Protein AF-A0A958WN51-F1 (afdb_monomer_lite)

Sequence (87 aa):
RVKNWGRLKITQVLQQKDISAYCIKQGLKEIDEEEYLDTISKLARKKAAELQLRFSNTYQLKDKVSRFLISRGFEPELVWEILKTLS

Radius of gyration: 14.35 Å; chains: 1; bounding box: 28×20×40 Å

Structure (mmCIF, N/CA/C/O backbone):
data_AF-A0A958WN51-F1
#
_entry.id   AF-A0A958WN51-F1
#
loop_
_atom_site.group_PDB
_atom_site.id
_atom_site.type_symbol
_atom_site.label_atom_id
_atom_site.label_alt_id
_atom_site.label_comp_id
_atom_site.label_asym_id
_atom_site.label_entity_id
_atom_site.label_seq_id
_atom_site.pdbx_PDB_ins_code
_atom_site.Cartn_x
_atom_site.Cartn_y
_atom_site.Cartn_z
_atom_site.occupancy
_atom_site.B_iso_or_equiv
_atom_site.auth_seq_id
_atom_site.auth_comp_id
_atom_site.auth_asym_id
_atom_site.auth_atom_id
_atom_site.pdbx_PDB_model_num
ATOM 1 N N . ARG A 1 1 ? 9.215 -2.514 11.188 1.00 51.69 1 ARG A N 1
ATOM 2 C CA . ARG A 1 1 ? 7.761 -2.656 10.908 1.00 51.69 1 ARG A CA 1
ATOM 3 C C . ARG A 1 1 ? 7.546 -3.924 10.070 1.00 51.69 1 ARG A C 1
ATOM 5 O O . ARG A 1 1 ? 8.144 -4.039 9.016 1.00 51.69 1 ARG A O 1
ATOM 12 N N . VAL A 1 2 ? 6.812 -4.931 10.567 1.00 55.75 2 VAL A N 1
ATOM 13 C CA . VAL A 1 2 ? 6.971 -6.345 10.123 1.00 55.75 2 VAL A CA 1
ATOM 14 C C . VAL A 1 2 ? 6.201 -6.721 8.837 1.00 55.75 2 VAL A C 1
ATOM 16 O O . VAL A 1 2 ? 6.518 -7.742 8.235 1.00 55.75 2 VAL A O 1
ATOM 19 N N . LYS A 1 3 ? 5.211 -5.937 8.367 1.00 69.12 3 LYS A N 1
ATOM 20 C CA . LYS A 1 3 ? 4.344 -6.362 7.235 1.00 69.12 3 LYS A CA 1
ATOM 21 C C . LYS A 1 3 ? 4.142 -5.368 6.077 1.00 69.12 3 LYS A C 1
ATOM 23 O O . LYS A 1 3 ? 3.535 -5.762 5.086 1.00 69.12 3 LYS A O 1
ATOM 28 N N . ASN A 1 4 ? 4.672 -4.140 6.153 1.00 81.88 4 ASN A N 1
ATOM 29 C CA . ASN A 1 4 ? 4.556 -3.091 5.116 1.00 81.88 4 ASN A CA 1
ATOM 30 C C . ASN A 1 4 ? 3.163 -3.023 4.457 1.00 81.88 4 ASN A C 1
ATOM 32 O O . ASN A 1 4 ? 3.022 -3.128 3.236 1.00 81.88 4 ASN A O 1
ATOM 36 N N . TRP A 1 5 ? 2.130 -2.937 5.292 1.00 88.81 5 TRP A N 1
ATOM 37 C CA . TRP A 1 5 ? 0.744 -2.803 4.862 1.00 88.81 5 TRP A CA 1
ATOM 38 C C . TRP A 1 5 ? 0.395 -1.335 4.669 1.00 88.81 5 TRP A C 1
ATOM 40 O O . TRP A 1 5 ? 0.837 -0.495 5.451 1.00 88.81 5 TRP A O 1
ATOM 50 N N . GLY A 1 6 ? -0.421 -1.044 3.659 1.00 89.75 6 GLY A N 1
ATOM 51 C CA . GLY A 1 6 ? -0.989 0.289 3.523 1.00 89.75 6 GLY A CA 1
ATOM 52 C C . GLY A 1 6 ? -2.137 0.525 4.505 1.00 89.75 6 GLY A C 1
ATOM 53 O O . GLY A 1 6 ? -2.673 -0.419 5.105 1.00 89.75 6 GLY A O 1
ATOM 54 N N . ARG A 1 7 ? -2.530 1.791 4.669 1.00 91.81 7 ARG A N 1
ATOM 55 C CA . ARG A 1 7 ? -3.547 2.214 5.645 1.00 91.81 7 ARG A CA 1
ATOM 56 C C . ARG A 1 7 ? -4.886 1.508 5.431 1.00 91.81 7 ARG A C 1
ATOM 58 O O . ARG A 1 7 ? -5.546 1.178 6.416 1.00 91.81 7 ARG A O 1
ATOM 65 N N . LEU A 1 8 ? -5.260 1.183 4.188 1.00 92.50 8 LEU A N 1
ATOM 66 C CA . LEU A 1 8 ? -6.499 0.447 3.901 1.00 92.50 8 LEU A CA 1
ATOM 67 C C . LEU A 1 8 ? -6.448 -0.973 4.466 1.00 92.50 8 LEU A C 1
ATOM 69 O O . LEU A 1 8 ? -7.401 -1.414 5.106 1.00 92.50 8 LEU A O 1
ATOM 73 N N . LYS A 1 9 ? -5.326 -1.686 4.293 1.00 91.81 9 LYS A N 1
ATOM 74 C CA . LYS A 1 9 ? -5.181 -3.046 4.835 1.00 91.81 9 LYS A CA 1
ATOM 75 C C . LYS A 1 9 ? -5.122 -3.029 6.356 1.00 91.81 9 LYS A C 1
ATOM 77 O O . LYS A 1 9 ? -5.737 -3.882 6.988 1.00 91.81 9 LYS A O 1
ATOM 82 N N . ILE A 1 10 ? -4.413 -2.058 6.933 1.00 91.06 10 ILE A N 1
ATOM 83 C CA . ILE A 1 10 ? -4.361 -1.859 8.386 1.00 91.06 10 ILE A CA 1
ATOM 84 C C . ILE A 1 10 ? -5.779 -1.642 8.924 1.00 91.06 10 ILE A C 1
ATOM 86 O O . ILE A 1 10 ? -6.206 -2.365 9.818 1.00 91.06 10 ILE A O 1
ATOM 90 N N . THR A 1 11 ? -6.536 -0.727 8.318 1.00 92.44 11 THR A N 1
ATOM 91 C CA . THR A 1 11 ? -7.926 -0.433 8.692 1.00 92.44 11 THR A CA 1
ATOM 92 C C . THR A 1 11 ? -8.801 -1.677 8.621 1.00 92.44 11 THR A C 1
ATOM 94 O O . THR A 1 11 ? -9.446 -2.014 9.607 1.00 92.44 11 THR A O 1
ATOM 97 N N . GLN A 1 12 ? -8.770 -2.408 7.504 1.00 92.25 12 GLN A N 1
ATOM 98 C CA . GLN A 1 12 ? -9.560 -3.629 7.328 1.00 92.25 12 GLN A CA 1
ATOM 99 C C . GLN A 1 12 ? -9.236 -4.692 8.383 1.00 92.25 12 GLN A C 1
ATOM 101 O O . GLN A 1 12 ? -10.141 -5.294 8.950 1.00 92.25 12 GLN A O 1
ATOM 106 N N . VAL A 1 13 ? -7.951 -4.925 8.668 1.00 92.56 13 VAL A N 1
ATOM 107 C CA . VAL A 1 13 ? -7.535 -5.932 9.657 1.00 92.56 13 VAL A CA 1
ATOM 108 C C . VAL A 1 13 ? -7.932 -5.521 11.073 1.00 92.56 13 VAL A C 1
ATOM 110 O O . VAL A 1 13 ? -8.312 -6.377 11.865 1.00 92.56 13 VAL A O 1
ATOM 113 N N . LEU A 1 14 ? -7.848 -4.232 11.409 1.00 92.25 14 LEU A N 1
ATOM 114 C CA . LEU A 1 14 ? -8.267 -3.741 12.721 1.00 92.25 14 LEU A CA 1
ATOM 115 C C . LEU A 1 14 ? -9.797 -3.767 12.868 1.00 92.25 14 LEU A C 1
ATOM 117 O O . LEU A 1 14 ? -10.289 -4.152 13.923 1.00 92.25 14 LEU A O 1
ATOM 121 N N . GLN A 1 15 ? -10.545 -3.457 11.806 1.00 92.94 15 GLN A N 1
ATOM 122 C CA . GLN A 1 15 ? -12.007 -3.595 11.777 1.00 92.94 15 GLN A CA 1
ATOM 123 C C . GLN A 1 15 ? -12.446 -5.050 11.961 1.00 92.94 15 GLN A C 1
ATOM 125 O O . GLN A 1 15 ? -13.359 -5.315 12.729 1.00 92.94 15 GLN A O 1
ATOM 130 N N . GLN A 1 16 ? -11.760 -6.005 11.322 1.00 93.69 16 GLN A N 1
ATOM 131 C CA . GLN A 1 16 ? -12.004 -7.443 11.518 1.00 93.69 16 GLN A CA 1
ATOM 132 C C . GLN A 1 16 ? -11.709 -7.930 12.944 1.00 93.69 16 GLN A C 1
ATOM 134 O O . GLN A 1 16 ? -12.082 -9.043 13.295 1.00 93.69 16 GLN A O 1
ATOM 139 N N . LYS A 1 17 ? -11.009 -7.127 13.749 1.00 93.81 17 LYS A N 1
ATOM 140 C CA . LYS A 1 17 ? -10.733 -7.389 15.166 1.00 93.81 17 LYS A CA 1
ATOM 141 C C . LYS A 1 17 ? -11.687 -6.633 16.098 1.00 93.81 17 LYS A C 1
ATOM 143 O O . LYS A 1 17 ? -11.348 -6.451 17.263 1.00 93.81 17 LYS A O 1
ATOM 148 N N . ASP A 1 18 ? -12.811 -6.140 15.576 1.00 93.19 18 ASP A N 1
ATOM 149 C CA . ASP A 1 18 ? -13.815 -5.356 16.309 1.00 93.19 18 ASP A CA 1
ATOM 150 C C . ASP A 1 18 ? -13.254 -4.089 16.981 1.00 93.19 18 ASP A C 1
ATOM 152 O O . ASP A 1 18 ? -13.791 -3.571 17.961 1.00 93.19 18 ASP A O 1
ATOM 156 N N . ILE A 1 19 ? -12.161 -3.538 16.440 1.00 93.50 19 ILE A N 1
ATOM 157 C CA . ILE A 1 19 ? -11.603 -2.276 16.925 1.00 93.50 19 ILE A CA 1
ATOM 158 C C . ILE A 1 19 ? -12.441 -1.132 16.359 1.00 93.50 19 ILE A C 1
ATOM 160 O O . ILE A 1 19 ? -12.660 -1.034 15.149 1.00 93.50 19 ILE A O 1
ATOM 164 N N . SER A 1 20 ? -12.882 -0.231 17.239 1.00 93.06 20 SER A N 1
ATOM 165 C CA . SER A 1 20 ? -13.699 0.913 16.837 1.00 93.06 20 SER A CA 1
ATOM 166 C C . SER A 1 20 ? -12.991 1.777 15.785 1.00 93.06 20 SER A C 1
ATOM 168 O O . SER A 1 20 ? -11.779 2.015 15.848 1.00 93.06 20 SER A O 1
ATOM 170 N N . ALA A 1 21 ? -13.764 2.322 14.842 1.00 90.50 21 ALA A N 1
ATOM 171 C CA . ALA A 1 21 ? -13.245 3.229 13.816 1.00 90.50 21 ALA A CA 1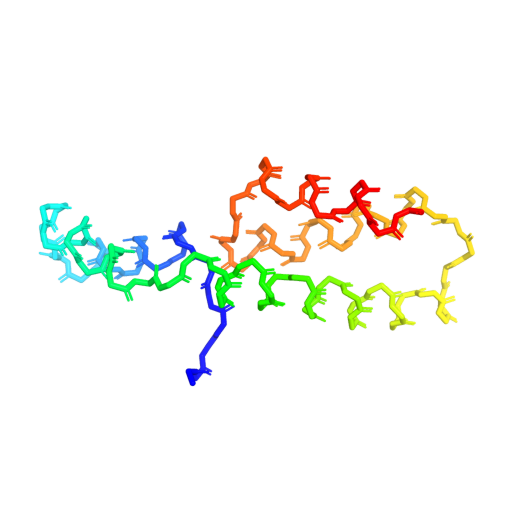
ATOM 172 C C . ALA A 1 21 ? -12.507 4.440 14.420 1.00 90.50 21 ALA A C 1
ATOM 174 O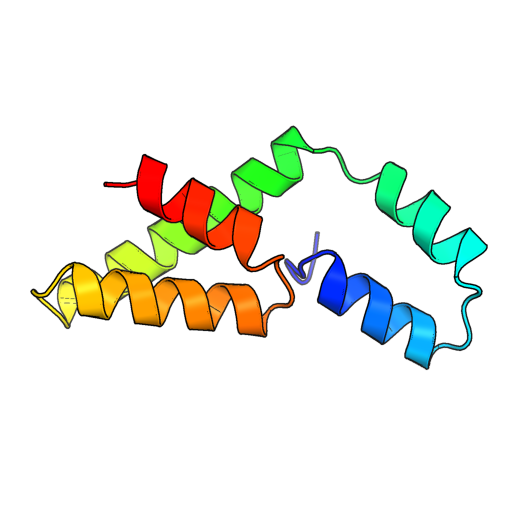 O . ALA A 1 21 ? -11.543 4.937 13.836 1.00 90.50 21 ALA A O 1
ATOM 175 N N . TYR A 1 22 ? -12.921 4.882 15.613 1.00 92.62 22 TYR A N 1
ATO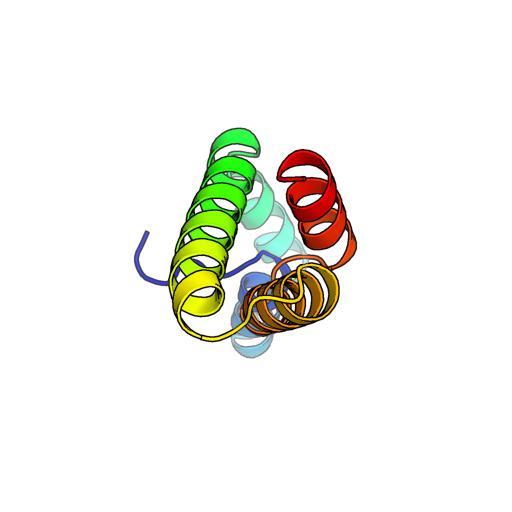M 176 C CA . TYR A 1 22 ? -12.251 5.942 16.360 1.00 92.62 22 TYR A CA 1
ATOM 177 C C . TYR A 1 22 ? -10.817 5.554 16.745 1.00 92.62 22 TYR A C 1
ATOM 179 O O . TYR A 1 22 ? -9.883 6.285 16.418 1.00 92.62 22 TYR A O 1
ATOM 187 N N . CYS A 1 23 ? -10.624 4.391 17.376 1.00 91.81 23 CYS A N 1
ATOM 188 C CA . CYS A 1 23 ? -9.300 3.904 17.771 1.00 91.81 23 CYS A CA 1
ATOM 189 C C . CYS A 1 23 ? -8.384 3.701 16.558 1.00 91.81 23 CYS A C 1
ATOM 191 O O . CYS A 1 23 ? -7.219 4.091 16.595 1.00 91.81 23 CYS A O 1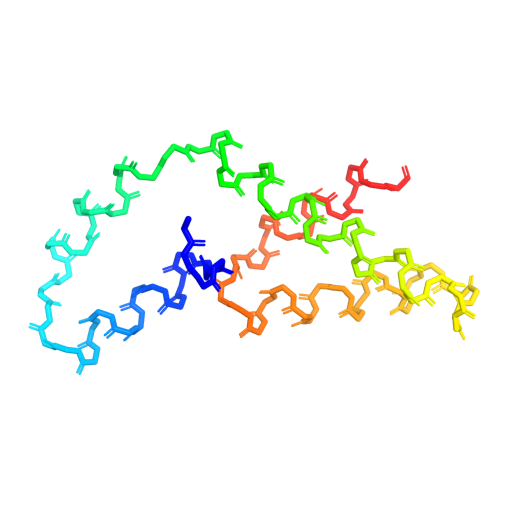
ATOM 193 N N . ILE A 1 24 ? -8.923 3.163 15.458 1.00 92.25 24 ILE A N 1
ATOM 194 C CA . ILE A 1 24 ? -8.176 2.988 14.205 1.00 92.25 24 ILE A CA 1
ATOM 195 C C . ILE A 1 24 ? -7.696 4.338 13.680 1.00 92.25 24 ILE A C 1
ATOM 197 O O . ILE A 1 24 ? -6.518 4.496 13.372 1.00 92.25 24 ILE A O 1
ATOM 201 N N . LYS A 1 25 ? -8.587 5.334 13.616 1.00 91.12 25 LYS A N 1
ATOM 202 C CA . LYS A 1 25 ? -8.238 6.673 13.134 1.00 91.12 25 LYS A CA 1
ATOM 203 C C . LYS A 1 25 ? -7.144 7.318 13.981 1.00 91.12 25 LYS A C 1
ATOM 205 O O . LYS A 1 25 ? -6.294 7.995 13.416 1.00 91.12 25 LYS A O 1
ATOM 210 N N . GLN A 1 26 ? -7.154 7.130 15.302 1.00 92.56 26 GLN A N 1
ATOM 211 C CA . GLN A 1 26 ? -6.084 7.657 16.155 1.00 92.56 26 GLN A CA 1
ATOM 212 C C . GLN A 1 26 ? -4.756 6.934 15.906 1.00 92.56 26 GLN A C 1
ATOM 214 O O . GLN A 1 26 ? -3.761 7.603 15.662 1.00 92.56 26 GLN A O 1
ATOM 219 N N . GLY A 1 27 ? -4.748 5.598 15.843 1.00 89.25 27 GLY A N 1
ATOM 220 C CA . GLY A 1 27 ? -3.522 4.841 15.562 1.00 89.25 27 GLY A CA 1
ATOM 221 C C . GLY A 1 27 ? -2.928 5.125 14.177 1.00 89.25 27 GLY A C 1
ATOM 222 O O . GLY A 1 27 ? -1.714 5.144 14.011 1.00 89.25 27 GLY A O 1
ATOM 223 N N . LEU A 1 28 ? -3.763 5.411 13.172 1.00 89.00 28 LEU A N 1
ATOM 224 C CA . LEU A 1 28 ? -3.285 5.790 11.838 1.00 89.00 28 LEU A CA 1
ATOM 225 C C . LEU A 1 28 ? -2.588 7.158 11.804 1.00 89.00 28 LEU A C 1
ATOM 227 O O . LEU A 1 28 ? -1.776 7.372 10.910 1.00 89.00 28 LEU A O 1
ATOM 231 N N . LYS A 1 29 ? -2.876 8.071 12.743 1.00 89.81 29 LYS A N 1
ATOM 232 C CA . LYS A 1 29 ? -2.196 9.379 12.824 1.00 89.81 29 LYS A CA 1
ATOM 233 C C . LYS A 1 29 ? -0.775 9.283 13.365 1.00 89.81 29 LYS A C 1
ATOM 235 O O . LYS A 1 29 ? 0.019 10.178 13.121 1.00 89.81 29 LYS A O 1
ATOM 240 N N . GLU A 1 30 ? -0.463 8.221 14.100 1.00 89.25 30 GLU A N 1
ATOM 241 C CA . GLU A 1 30 ? 0.896 7.959 14.586 1.00 89.25 30 GLU A CA 1
ATOM 242 C C . GLU A 1 30 ? 1.828 7.487 13.459 1.00 89.25 30 GLU A C 1
ATOM 244 O O . GLU A 1 30 ? 3.041 7.388 13.641 1.00 89.25 30 GLU A O 1
ATOM 249 N N . ILE A 1 31 ? 1.270 7.171 12.284 1.00 87.44 31 ILE A N 1
ATOM 250 C CA . ILE A 1 31 ? 2.052 6.843 11.099 1.00 87.44 31 ILE A CA 1
ATOM 251 C C . ILE A 1 31 ? 2.606 8.141 10.523 1.00 87.44 31 ILE A C 1
ATOM 253 O O . ILE A 1 31 ? 1.869 8.922 9.923 1.00 87.44 31 ILE A O 1
ATOM 257 N N . ASP A 1 32 ? 3.917 8.307 10.660 1.00 90.06 32 ASP A N 1
ATOM 258 C CA . ASP A 1 32 ? 4.663 9.353 9.976 1.00 90.06 32 ASP A CA 1
ATOM 259 C C . ASP A 1 32 ? 4.427 9.287 8.459 1.00 90.06 32 ASP A C 1
ATOM 261 O O . ASP A 1 32 ? 4.573 8.232 7.825 1.00 90.06 32 ASP A O 1
ATOM 265 N N . GLU A 1 33 ? 3.993 10.409 7.890 1.00 88.56 33 GLU A N 1
ATOM 266 C CA . GLU A 1 33 ? 3.601 10.483 6.489 1.00 88.56 33 GLU A CA 1
ATOM 267 C C . GLU A 1 33 ? 4.806 10.362 5.554 1.00 88.56 33 GLU A C 1
ATOM 269 O O . GLU A 1 33 ? 4.721 9.655 4.549 1.00 88.56 33 GLU A O 1
ATOM 274 N N . GLU A 1 34 ? 5.948 10.951 5.908 1.00 89.50 34 GLU A N 1
ATOM 275 C CA . GLU A 1 34 ? 7.168 10.870 5.105 1.00 89.50 34 GLU A CA 1
ATOM 276 C C . GLU A 1 34 ? 7.697 9.432 5.060 1.00 89.50 34 GLU A C 1
ATO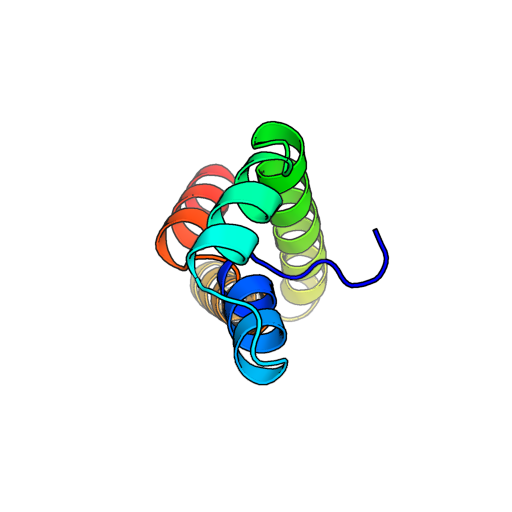M 278 O O . GLU A 1 34 ? 7.974 8.900 3.982 1.00 89.50 34 GLU A O 1
ATOM 283 N N . GLU A 1 35 ? 7.752 8.751 6.208 1.00 88.62 35 GLU A N 1
ATOM 284 C CA . GLU A 1 35 ? 8.159 7.346 6.305 1.00 88.62 35 GLU A CA 1
ATOM 285 C C . GLU A 1 35 ? 7.192 6.424 5.540 1.00 88.62 35 GLU A C 1
ATOM 287 O O . GLU A 1 35 ? 7.597 5.419 4.938 1.00 88.62 35 GLU A O 1
ATOM 292 N N . TYR A 1 36 ? 5.898 6.757 5.542 1.00 90.75 36 TYR A N 1
ATOM 293 C CA . TYR A 1 36 ? 4.885 6.023 4.791 1.00 90.75 36 TYR A CA 1
ATOM 294 C C . TYR A 1 36 ? 5.096 6.154 3.278 1.00 90.75 36 TYR A C 1
ATOM 296 O O . TYR A 1 36 ? 5.148 5.139 2.573 1.00 90.75 36 TYR A O 1
ATOM 304 N N . LEU A 1 37 ? 5.282 7.380 2.783 1.00 90.81 37 LEU A N 1
ATOM 305 C CA . LEU A 1 37 ? 5.562 7.657 1.373 1.00 90.81 37 LEU A CA 1
ATOM 306 C C . LEU A 1 37 ? 6.880 7.024 0.919 1.00 90.81 37 LEU A C 1
ATOM 308 O O . LEU A 1 37 ? 6.932 6.388 -0.139 1.00 90.81 37 LEU A O 1
ATOM 312 N N . ASP A 1 38 ? 7.927 7.126 1.735 1.00 91.25 38 ASP A N 1
ATOM 313 C CA . ASP A 1 38 ? 9.223 6.500 1.478 1.00 91.25 38 ASP A CA 1
ATOM 314 C C . ASP A 1 38 ? 9.102 4.971 1.393 1.00 91.25 38 ASP A C 1
ATOM 316 O O . ASP A 1 38 ? 9.629 4.347 0.467 1.00 91.25 38 ASP A O 1
ATOM 320 N N . THR A 1 39 ? 8.319 4.353 2.281 1.00 91.25 39 THR A N 1
ATOM 321 C CA . THR A 1 39 ? 8.048 2.909 2.234 1.00 91.25 39 THR A CA 1
ATOM 322 C C . THR A 1 39 ? 7.378 2.507 0.919 1.00 91.25 39 THR A C 1
ATOM 324 O O . THR A 1 39 ? 7.788 1.522 0.292 1.00 91.25 39 THR A O 1
ATOM 327 N N . ILE A 1 40 ? 6.373 3.261 0.464 1.00 92.25 40 ILE A N 1
ATOM 328 C CA . ILE A 1 40 ? 5.690 2.983 -0.807 1.00 92.25 40 ILE A CA 1
ATOM 329 C C . ILE A 1 40 ? 6.654 3.152 -1.979 1.00 92.25 40 ILE A C 1
ATOM 331 O O . ILE A 1 40 ? 6.732 2.266 -2.831 1.00 92.25 40 ILE A O 1
ATOM 335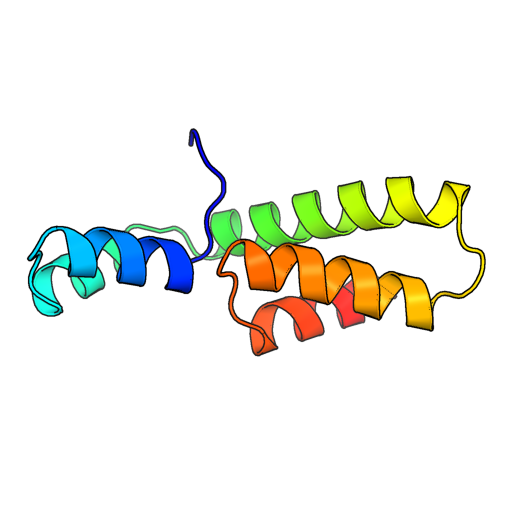 N N . SER A 1 41 ? 7.429 4.237 -1.998 1.00 92.19 41 SER A N 1
ATOM 336 C CA . SER A 1 41 ? 8.432 4.520 -3.030 1.00 92.19 41 SER A CA 1
ATOM 337 C C . SER A 1 41 ? 9.485 3.412 -3.117 1.00 92.19 41 SER A C 1
ATOM 339 O O . SER A 1 41 ? 9.754 2.887 -4.201 1.00 92.19 41 SER A O 1
ATOM 341 N N . LYS A 1 42 ? 10.022 2.959 -1.978 1.00 92.44 42 LYS A N 1
ATOM 342 C CA . LYS A 1 42 ? 10.975 1.841 -1.904 1.00 92.44 42 LYS A CA 1
ATOM 343 C C . LYS A 1 42 ? 10.386 0.547 -2.462 1.00 92.44 42 LYS A C 1
ATOM 345 O O . LYS A 1 42 ? 11.042 -0.144 -3.245 1.00 92.44 42 LYS A O 1
ATOM 350 N N . LEU A 1 43 ? 9.146 0.215 -2.100 1.00 93.06 43 LEU A N 1
ATOM 351 C CA . LEU A 1 43 ? 8.463 -0.974 -2.616 1.00 93.06 43 LEU A CA 1
ATOM 352 C C . LEU A 1 43 ? 8.165 -0.868 -4.114 1.00 93.06 43 LEU A C 1
ATOM 354 O O . LEU A 1 43 ? 8.360 -1.848 -4.838 1.00 93.06 43 LEU A O 1
ATOM 358 N N . ALA A 1 44 ? 7.729 0.306 -4.574 1.00 92.50 44 ALA A N 1
ATOM 359 C CA . ALA A 1 44 ? 7.462 0.594 -5.975 1.00 92.50 44 ALA A CA 1
ATOM 360 C C . ALA A 1 44 ? 8.732 0.421 -6.815 1.00 92.50 44 ALA A C 1
ATOM 362 O O . ALA A 1 44 ? 8.722 -0.347 -7.773 1.00 92.50 44 ALA A O 1
ATOM 363 N N . ARG A 1 45 ? 9.845 1.047 -6.407 1.00 92.00 45 ARG A N 1
ATOM 364 C CA . ARG A 1 45 ? 11.155 0.941 -7.074 1.00 92.00 45 ARG A CA 1
ATOM 365 C C . ARG A 1 45 ? 11.659 -0.493 -7.114 1.00 92.00 45 ARG A C 1
ATOM 367 O O . ARG A 1 45 ? 12.063 -0.967 -8.171 1.00 92.00 45 ARG A O 1
ATOM 374 N N . LYS A 1 46 ? 11.587 -1.207 -5.988 1.00 92.44 46 LYS A N 1
ATOM 375 C CA . LYS A 1 46 ? 12.008 -2.611 -5.918 1.00 92.44 46 LYS A CA 1
ATOM 376 C C . LYS A 1 46 ? 11.206 -3.482 -6.885 1.00 92.44 46 LYS A C 1
ATOM 378 O O . LYS A 1 46 ? 11.792 -4.282 -7.610 1.00 92.44 46 LYS A O 1
ATOM 383 N N . LYS A 1 47 ? 9.877 -3.316 -6.921 1.00 91.69 47 LYS A N 1
ATOM 384 C CA . LYS A 1 47 ? 9.022 -4.098 -7.820 1.00 91.69 47 LYS A CA 1
ATOM 385 C C . LYS A 1 47 ? 9.206 -3.696 -9.282 1.00 91.69 47 LYS A C 1
ATOM 387 O O . LYS A 1 47 ? 9.205 -4.566 -10.145 1.00 91.69 47 LYS A O 1
ATOM 392 N N . ALA A 1 48 ? 9.394 -2.408 -9.552 1.00 91.00 48 ALA A N 1
ATOM 393 C CA . ALA A 1 48 ? 9.697 -1.903 -10.881 1.00 91.00 48 ALA A CA 1
ATOM 394 C C . ALA A 1 48 ? 11.000 -2.508 -11.415 1.00 91.00 48 ALA A C 1
ATOM 396 O O . ALA A 1 48 ? 10.977 -3.106 -12.482 1.00 91.00 48 ALA A O 1
ATOM 397 N N . ALA A 1 49 ? 12.092 -2.457 -10.649 1.00 90.25 49 ALA A N 1
ATOM 398 C CA . ALA A 1 49 ? 13.376 -3.037 -11.042 1.00 90.25 49 ALA A CA 1
ATOM 399 C C . ALA A 1 49 ? 13.279 -4.552 -11.309 1.00 90.25 49 ALA A C 1
ATOM 401 O O . ALA A 1 49 ? 13.796 -5.041 -12.308 1.00 90.25 49 ALA A O 1
ATOM 402 N N . GLU A 1 50 ? 12.549 -5.296 -10.468 1.00 90.25 50 GLU A N 1
ATOM 403 C CA . GLU A 1 50 ? 12.292 -6.730 -10.676 1.00 90.25 50 GLU A CA 1
ATOM 404 C C . GLU A 1 50 ? 11.550 -7.004 -11.998 1.00 90.25 50 GLU A C 1
ATOM 406 O O . GLU A 1 50 ? 11.840 -7.974 -12.699 1.00 90.25 50 GLU A O 1
ATOM 411 N N . LEU A 1 51 ? 10.581 -6.152 -12.345 1.00 89.06 51 LEU A N 1
ATOM 412 C CA . LEU A 1 51 ? 9.769 -6.297 -13.552 1.00 89.06 51 LEU A CA 1
ATOM 413 C C . LEU A 1 51 ? 10.466 -5.775 -14.812 1.00 89.06 51 LEU A C 1
ATOM 415 O O . LEU A 1 51 ? 10.210 -6.324 -15.879 1.00 89.06 51 LEU A O 1
ATOM 419 N N . GLN A 1 52 ? 11.361 -4.788 -14.707 1.00 86.44 52 GLN A N 1
ATOM 420 C CA . GLN A 1 52 ? 12.160 -4.283 -15.834 1.00 86.44 52 GLN A CA 1
ATOM 421 C C . GLN A 1 52 ? 13.030 -5.385 -16.452 1.00 86.44 52 GLN A C 1
ATOM 423 O O . GLN A 1 52 ? 13.255 -5.385 -17.656 1.00 86.44 52 GLN A O 1
ATOM 428 N N . LEU A 1 53 ? 13.448 -6.375 -15.656 1.00 84.88 53 LEU A N 1
ATOM 429 C CA . LEU A 1 53 ? 14.184 -7.547 -16.144 1.00 84.88 53 LEU A CA 1
ATOM 430 C C . LEU A 1 53 ? 13.333 -8.482 -17.020 1.00 84.88 53 LEU A C 1
ATOM 432 O O . LEU A 1 53 ? 13.876 -9.328 -17.724 1.00 84.88 53 LEU A O 1
ATOM 436 N N . ARG A 1 54 ? 12.000 -8.377 -16.947 1.00 81.94 54 ARG A N 1
ATOM 437 C CA . ARG A 1 54 ? 11.048 -9.273 -17.627 1.00 81.94 54 ARG A CA 1
ATOM 438 C C . ARG A 1 54 ? 10.194 -8.569 -18.679 1.00 81.94 54 ARG A C 1
ATOM 440 O O . ARG A 1 54 ? 9.679 -9.230 -19.573 1.00 81.94 54 ARG A O 1
ATOM 447 N N . PHE A 1 55 ? 10.010 -7.258 -18.557 1.00 80.12 55 PHE A N 1
ATOM 448 C CA . PHE A 1 55 ? 9.121 -6.468 -19.399 1.00 80.12 55 PHE A CA 1
ATOM 449 C C . PHE A 1 55 ? 9.804 -5.161 -19.801 1.00 80.12 55 PHE A C 1
ATOM 451 O O . PHE A 1 55 ? 10.203 -4.374 -18.948 1.00 80.12 55 PHE A O 1
ATOM 458 N N . SER A 1 56 ? 9.862 -4.899 -21.105 1.00 78.56 56 SER A N 1
ATOM 459 C CA . SER A 1 56 ? 10.383 -3.654 -21.682 1.00 78.56 56 SER A CA 1
ATOM 460 C C . SER A 1 56 ? 9.325 -2.547 -21.787 1.00 78.56 56 SER A C 1
ATOM 462 O O . SER A 1 56 ? 9.664 -1.381 -21.957 1.00 78.56 56 SER A O 1
ATOM 464 N N . ASN A 1 57 ? 8.034 -2.879 -21.660 1.00 87.31 57 ASN A N 1
ATOM 465 C CA . ASN A 1 57 ? 6.948 -1.902 -21.740 1.00 87.31 57 ASN A CA 1
ATOM 466 C C . ASN A 1 57 ? 6.691 -1.219 -20.382 1.00 87.31 57 ASN A C 1
ATOM 468 O O . ASN A 1 57 ? 6.128 -1.818 -19.461 1.00 87.31 57 ASN A O 1
ATOM 472 N N . THR A 1 58 ? 7.029 0.069 -20.298 1.00 84.25 58 THR A N 1
ATOM 473 C CA . THR A 1 58 ? 6.872 0.913 -19.102 1.00 84.25 58 THR A CA 1
ATOM 474 C C . THR A 1 58 ? 5.426 1.020 -18.609 1.00 84.25 58 THR A C 1
ATOM 476 O O . THR A 1 58 ? 5.197 1.068 -17.401 1.00 84.25 58 THR A O 1
ATOM 479 N N . TYR A 1 59 ? 4.433 1.027 -19.503 1.00 86.31 59 TYR A N 1
ATOM 480 C CA . TYR A 1 59 ? 3.021 1.112 -19.112 1.00 86.31 59 TYR A CA 1
ATOM 481 C C . TYR A 1 59 ? 2.558 -0.166 -18.407 1.00 86.31 59 TYR A C 1
ATOM 483 O O . TYR A 1 59 ? 2.001 -0.111 -17.311 1.00 86.31 59 TYR A O 1
ATOM 491 N N . GLN A 1 60 ? 2.863 -1.329 -18.995 1.00 87.69 60 GLN A N 1
ATOM 492 C CA . GLN A 1 60 ? 2.543 -2.626 -18.388 1.00 87.69 60 GLN A CA 1
ATOM 493 C C . GLN A 1 60 ? 3.257 -2.811 -17.049 1.00 87.69 60 GLN A C 1
ATOM 495 O O . GLN A 1 60 ? 2.715 -3.408 -16.119 1.00 87.69 60 GLN A O 1
ATOM 500 N N . LEU A 1 61 ? 4.473 -2.281 -16.939 1.00 89.69 61 LEU A N 1
ATOM 501 C CA . LEU A 1 61 ? 5.222 -2.293 -15.698 1.00 89.69 61 LEU A CA 1
ATOM 502 C C . LEU A 1 61 ? 4.531 -1.454 -14.620 1.00 89.69 61 LEU A C 1
ATOM 504 O O . LEU A 1 61 ? 4.290 -1.968 -13.529 1.00 89.69 61 LEU A O 1
ATOM 508 N N . LYS A 1 62 ? 4.162 -0.203 -14.926 1.00 89.75 62 LYS A N 1
ATOM 509 C CA . LYS A 1 62 ? 3.450 0.680 -13.987 1.00 89.75 62 LYS A CA 1
ATOM 510 C C . LYS A 1 62 ? 2.125 0.068 -13.523 1.00 89.75 62 LYS A C 1
ATOM 512 O O . LYS A 1 62 ? 1.868 0.074 -12.324 1.00 89.75 62 LYS A O 1
ATOM 517 N N . ASP A 1 63 ? 1.343 -0.535 -14.421 1.00 91.75 63 ASP A N 1
ATOM 518 C CA . ASP A 1 63 ? 0.102 -1.249 -14.066 1.00 91.75 63 ASP A CA 1
ATOM 519 C C . ASP A 1 63 ? 0.361 -2.447 -13.129 1.00 91.75 63 ASP A C 1
ATOM 521 O O . ASP A 1 63 ? -0.323 -2.629 -12.123 1.00 91.75 63 ASP A O 1
ATOM 525 N N . LYS A 1 64 ? 1.401 -3.248 -13.384 1.00 92.19 64 LYS A N 1
ATOM 526 C CA . LYS A 1 64 ? 1.746 -4.374 -12.500 1.00 92.19 64 LYS A CA 1
ATOM 527 C C . LYS A 1 64 ? 2.235 -3.911 -11.125 1.00 92.19 64 LYS A C 1
ATOM 529 O O . LYS A 1 64 ? 1.888 -4.532 -10.117 1.00 92.19 64 LYS A O 1
ATOM 534 N N . VAL A 1 65 ? 3.034 -2.844 -11.066 1.00 93.81 65 VAL A N 1
ATOM 535 C CA . VAL A 1 65 ? 3.507 -2.273 -9.796 1.00 93.81 65 VAL A CA 1
ATOM 536 C C . VAL A 1 65 ? 2.344 -1.660 -9.017 1.00 93.81 65 VAL A C 1
ATOM 538 O O . VAL A 1 65 ? 2.248 -1.889 -7.809 1.00 93.81 65 VAL A O 1
ATOM 541 N N . SER A 1 66 ? 1.428 -0.948 -9.683 1.00 93.94 66 SER A N 1
ATOM 542 C CA . SER A 1 66 ? 0.271 -0.347 -9.016 1.00 93.94 66 SER A CA 1
ATOM 543 C C . SER A 1 66 ? -0.639 -1.417 -8.417 1.00 93.94 66 SER A C 1
ATOM 545 O O . SER A 1 66 ? -0.927 -1.367 -7.221 1.00 93.94 66 SER A O 1
ATOM 547 N N . ARG A 1 67 ? -0.986 -2.463 -9.181 1.00 94.44 67 ARG A N 1
ATOM 548 C CA . ARG A 1 67 ? -1.764 -3.613 -8.682 1.00 94.44 67 ARG A CA 1
ATOM 549 C C . ARG A 1 67 ? -1.107 -4.277 -7.475 1.00 94.44 67 ARG A C 1
ATOM 551 O O . ARG A 1 67 ? -1.790 -4.615 -6.510 1.00 94.44 67 ARG A O 1
ATOM 558 N N . PHE A 1 68 ? 0.215 -4.443 -7.499 1.00 94.19 68 PHE A N 1
ATOM 559 C CA . PHE A 1 68 ? 0.966 -5.014 -6.381 1.00 94.19 68 PHE A CA 1
ATOM 560 C C . PHE A 1 68 ? 0.842 -4.174 -5.103 1.00 94.19 68 PHE A C 1
ATOM 562 O O . PHE A 1 68 ? 0.565 -4.728 -4.038 1.00 94.19 68 PHE A O 1
ATOM 569 N N . LEU A 1 69 ? 1.002 -2.853 -5.191 1.00 94.00 69 LEU A N 1
ATOM 570 C CA . LEU A 1 69 ? 0.891 -1.964 -4.031 1.00 94.00 69 LEU A CA 1
ATOM 571 C C . LEU A 1 69 ? -0.556 -1.870 -3.528 1.00 94.00 69 LEU A C 1
ATOM 573 O O . LEU A 1 69 ? -0.804 -2.029 -2.334 1.00 94.00 69 LEU A O 1
ATOM 577 N N . ILE A 1 70 ? -1.527 -1.733 -4.430 1.00 94.19 70 ILE A N 1
ATOM 578 C CA . ILE A 1 70 ? -2.954 -1.702 -4.076 1.00 94.19 70 ILE A CA 1
ATOM 579 C C . ILE A 1 70 ? -3.371 -3.009 -3.386 1.00 94.19 70 ILE A C 1
ATOM 581 O O . ILE A 1 70 ? -4.079 -2.979 -2.383 1.00 94.19 70 ILE A O 1
ATOM 585 N N . SER A 1 71 ? -2.863 -4.166 -3.830 1.00 92.50 71 SER A N 1
ATOM 586 C CA . SER A 1 71 ? -3.144 -5.456 -3.174 1.00 92.50 71 SER A CA 1
ATOM 587 C C . SER A 1 71 ? -2.605 -5.548 -1.737 1.00 92.50 71 SER A C 1
ATOM 589 O O . SER A 1 71 ? -3.129 -6.301 -0.915 1.00 92.50 71 SER A O 1
ATOM 591 N N . ARG A 1 72 ? -1.585 -4.745 -1.400 1.00 91.75 72 ARG A N 1
ATOM 592 C CA . ARG A 1 72 ? -1.071 -4.580 -0.028 1.00 91.75 72 ARG A CA 1
ATOM 593 C C . ARG A 1 72 ? -1.867 -3.562 0.797 1.00 91.75 72 ARG A C 1
ATOM 595 O O . ARG A 1 72 ? -1.550 -3.355 1.969 1.00 91.75 72 ARG A O 1
ATOM 602 N N . GLY A 1 73 ? -2.902 -2.969 0.203 1.00 92.75 73 GLY A N 1
ATOM 603 C CA . GLY A 1 73 ? -3.804 -1.981 0.788 1.00 92.75 73 GLY A CA 1
ATOM 604 C C . GLY A 1 73 ? -3.223 -0.582 0.901 1.00 92.75 73 GLY A C 1
ATOM 605 O O . GLY A 1 73 ? -3.623 0.150 1.805 1.00 92.75 73 GLY A O 1
ATOM 606 N N . PHE A 1 74 ? -2.281 -0.227 0.027 1.00 94.44 74 PHE A N 1
ATOM 607 C CA . PHE A 1 74 ? -1.930 1.172 -0.205 1.00 94.44 74 PHE A CA 1
ATOM 608 C C . PHE A 1 74 ? -3.033 1.864 -1.014 1.00 94.44 74 PHE A C 1
ATOM 610 O O . PHE A 1 74 ? -3.696 1.237 -1.844 1.00 94.44 74 PHE A O 1
ATOM 617 N N . GLU A 1 75 ? -3.234 3.149 -0.753 1.00 93.69 75 GLU A N 1
ATOM 618 C CA . GLU A 1 75 ? -4.240 3.989 -1.389 1.00 93.69 75 GLU A CA 1
ATOM 619 C C . GLU A 1 75 ? -3.940 4.127 -2.894 1.00 93.69 75 GLU A C 1
ATOM 621 O O . GLU A 1 75 ? -2.822 4.509 -3.254 1.00 93.69 75 GLU A O 1
ATOM 626 N N . PRO A 1 76 ? -4.898 3.826 -3.795 1.00 92.12 76 PRO A N 1
ATOM 627 C CA . PRO A 1 76 ? -4.654 3.865 -5.236 1.00 92.12 76 PRO A CA 1
ATOM 628 C C . PRO A 1 76 ? -4.155 5.221 -5.736 1.00 92.12 76 PRO A C 1
ATOM 630 O O . PRO A 1 76 ? -3.241 5.265 -6.553 1.00 92.12 76 PRO A O 1
ATOM 633 N N . GLU A 1 77 ? -4.728 6.314 -5.232 1.00 91.94 77 GLU A N 1
ATOM 634 C CA . GLU A 1 77 ? -4.363 7.683 -5.614 1.00 91.94 77 GLU A CA 1
ATOM 635 C C . GLU A 1 77 ? -2.881 7.951 -5.329 1.00 91.94 77 GLU A C 1
ATOM 637 O O . GLU A 1 77 ? -2.120 8.277 -6.239 1.00 91.94 77 GLU A O 1
ATOM 642 N N . LEU A 1 78 ? -2.451 7.653 -4.102 1.00 91.62 78 LEU A N 1
ATOM 643 C CA . LEU A 1 78 ? -1.073 7.807 -3.644 1.00 91.62 78 LEU A CA 1
ATOM 644 C C . LEU A 1 78 ? -0.085 6.934 -4.433 1.00 91.62 78 LEU A C 1
ATOM 646 O O . LEU A 1 78 ? 1.015 7.358 -4.790 1.00 91.62 78 LEU A O 1
ATOM 650 N N . VAL A 1 79 ? -0.485 5.699 -4.743 1.00 93.31 79 VAL A N 1
ATOM 651 C CA . VAL A 1 79 ? 0.317 4.783 -5.562 1.00 93.31 79 VAL A CA 1
ATOM 652 C C . VAL A 1 79 ? 0.548 5.360 -6.960 1.00 93.31 79 VAL A C 1
ATOM 654 O O . VAL A 1 79 ? 1.675 5.319 -7.459 1.00 93.31 79 VAL A O 1
ATOM 657 N N . TRP A 1 80 ? -0.488 5.907 -7.599 1.00 91.88 80 TRP A N 1
ATOM 658 C CA . TRP A 1 80 ? -0.360 6.504 -8.928 1.00 91.88 80 TRP A CA 1
ATOM 659 C C . TRP A 1 80 ? 0.469 7.787 -8.922 1.00 91.88 80 TRP A C 1
ATOM 661 O O . TRP A 1 80 ? 1.229 8.001 -9.865 1.00 91.88 80 TRP A O 1
ATOM 671 N N . GLU A 1 81 ? 0.374 8.611 -7.879 1.00 92.06 81 GLU A N 1
ATOM 672 C CA . GLU A 1 81 ? 1.234 9.787 -7.710 1.00 92.06 81 GLU A CA 1
ATOM 673 C C . GLU A 1 81 ? 2.710 9.397 -7.618 1.00 92.06 81 GLU A C 1
ATOM 675 O O . GLU A 1 81 ? 3.531 9.890 -8.391 1.00 92.06 81 GLU A O 1
ATOM 680 N N . ILE A 1 82 ? 3.045 8.422 -6.770 1.00 90.12 82 ILE A N 1
ATOM 681 C CA . ILE A 1 82 ? 4.423 7.933 -6.632 1.00 90.12 82 ILE A CA 1
ATOM 682 C C . ILE A 1 82 ? 4.938 7.349 -7.955 1.00 90.12 82 ILE A C 1
ATOM 684 O O . ILE A 1 82 ? 6.077 7.600 -8.348 1.00 90.12 82 ILE A O 1
ATOM 688 N N . LEU A 1 83 ? 4.103 6.606 -8.690 1.00 89.25 83 LEU A N 1
ATOM 689 C CA . LEU A 1 83 ? 4.471 6.049 -9.997 1.00 89.25 83 LEU A CA 1
ATOM 690 C C . LEU A 1 83 ? 4.638 7.101 -11.103 1.00 89.25 83 LEU A C 1
ATOM 692 O O . LEU A 1 83 ? 5.356 6.838 -12.073 1.00 89.25 83 LEU A O 1
ATOM 696 N N . LYS A 1 84 ? 3.999 8.271 -10.986 1.00 88.38 84 LYS A N 1
ATOM 697 C CA . LYS A 1 84 ? 4.250 9.416 -11.876 1.00 88.38 84 LYS A CA 1
ATOM 698 C C . LYS A 1 84 ? 5.616 10.036 -11.591 1.00 88.38 84 LYS A C 1
ATOM 700 O O . LYS A 1 84 ? 6.356 10.273 -12.536 1.00 88.38 84 LYS A O 1
ATOM 705 N N . THR A 1 85 ? 5.975 10.209 -10.319 1.00 84.50 85 THR A N 1
ATOM 706 C CA . THR A 1 85 ? 7.280 10.757 -9.894 1.00 84.50 85 THR A CA 1
ATOM 707 C C . THR A 1 85 ? 8.455 9.822 -10.200 1.00 84.50 85 THR A C 1
ATOM 709 O O . THR A 1 85 ? 9.597 10.255 -10.291 1.00 84.50 85 THR A O 1
ATOM 712 N N . LEU A 1 86 ? 8.190 8.524 -10.363 1.00 72.44 86 LEU A N 1
ATOM 713 C CA . LEU A 1 86 ? 9.181 7.519 -10.763 1.00 72.44 86 LEU A CA 1
ATOM 714 C C . LEU A 1 86 ? 9.488 7.495 -12.269 1.00 72.44 86 LEU A C 1
ATOM 716 O O . LEU A 1 86 ? 10.303 6.671 -12.688 1.00 72.44 86 LEU A O 1
ATOM 720 N N . SER A 1 87 ? 8.784 8.303 -13.068 1.00 56.22 87 SER A N 1
ATOM 721 C CA . SER A 1 87 ? 8.867 8.279 -14.528 1.00 56.22 87 SER A CA 1
ATOM 722 C C . SER A 1 87 ? 10.052 9.032 -15.105 1.00 56.22 87 SER A C 1
ATOM 724 O O . SER A 1 87 ? 10.538 9.979 -14.459 1.00 56.22 87 SER A O 1
#

Secondary structure (DSSP, 8-state):
--S---HHHHHHHHHTTT--HHHHHHHHHTS-HHHHHHHHHHHHHHHHHHHHTT---HHHHHHHHHHHHHHTT--HHHHHHHHHHT-

Foldseek 3Di:
DPQLAALQVQQVVCVVVVNDPVVSVVVVVVDDPVVNLVSLLVQLVVQLVVCVVPDVDLVVSLVVSLVVNVVSVHDSVSSVVSSVVVD

pLDDT: mean 88.89, std 7.8, range [51.69, 94.44]